Protein AF-A0A955NMY2-F1 (afdb_monomer_lite)

Radius of gyration: 25.87 Å; chains: 1; bounding box: 64×36×71 Å

Structure (mmCIF, N/CA/C/O backbone):
data_AF-A0A955NMY2-F1
#
_entry.id   AF-A0A955NMY2-F1
#
loop_
_atom_site.group_PDB
_atom_site.id
_atom_site.type_symbol
_atom_site.label_atom_id
_atom_site.label_alt_id
_atom_site.label_comp_id
_atom_site.label_asym_id
_atom_site.label_entity_id
_atom_site.label_seq_id
_atom_site.pdbx_PDB_ins_code
_atom_site.Cartn_x
_atom_site.Cartn_y
_atom_site.Cartn_z
_atom_site.occupancy
_atom_site.B_iso_or_equiv
_atom_site.auth_seq_id
_atom_site.auth_comp_id
_atom_site.auth_asym_id
_atom_site.auth_atom_id
_atom_site.pdbx_PDB_model_num
ATOM 1 N N . VAL A 1 1 ? -37.596 -14.007 32.518 1.00 59.62 1 VAL A N 1
ATOM 2 C CA . VAL A 1 1 ? -36.139 -13.908 32.238 1.00 59.62 1 VAL A CA 1
ATOM 3 C C . VAL A 1 1 ? -35.827 -13.807 30.734 1.00 59.62 1 VAL A C 1
ATOM 5 O O . VAL A 1 1 ? -34.919 -13.069 30.377 1.00 59.62 1 VAL A O 1
ATOM 8 N N . GLY A 1 2 ? -36.600 -14.441 29.835 1.00 75.06 2 GLY A N 1
ATOM 9 C CA . GLY A 1 2 ? -36.325 -14.426 28.382 1.00 75.06 2 GLY A CA 1
ATOM 10 C C . GLY A 1 2 ? -36.510 -13.089 27.639 1.00 75.06 2 GLY A C 1
ATOM 11 O O . GLY A 1 2 ? -35.753 -12.802 26.720 1.00 75.06 2 GLY A O 1
ATOM 12 N N . THR A 1 3 ? -37.454 -12.230 28.033 1.00 79.94 3 THR A N 1
ATOM 13 C CA . THR A 1 3 ? -37.730 -10.956 27.332 1.00 79.94 3 THR A CA 1
ATOM 14 C C . THR A 1 3 ? -36.653 -9.890 27.551 1.00 79.94 3 THR A C 1
ATOM 16 O O . THR A 1 3 ? -36.284 -9.186 26.612 1.00 79.94 3 THR A O 1
ATOM 19 N N . THR A 1 4 ? -36.105 -9.786 28.765 1.00 85.69 4 THR A N 1
ATOM 20 C CA . THR A 1 4 ? -35.010 -8.852 29.078 1.00 85.69 4 THR A CA 1
ATOM 21 C C . THR A 1 4 ? -33.702 -9.293 28.424 1.00 85.69 4 THR A C 1
ATOM 23 O O . THR A 1 4 ? -33.039 -8.482 27.782 1.00 85.69 4 THR A O 1
ATOM 26 N N . ALA A 1 5 ? -33.367 -10.585 28.509 1.00 83.56 5 ALA A N 1
ATOM 27 C CA . ALA A 1 5 ? -32.187 -11.142 27.847 1.00 83.56 5 ALA A CA 1
ATOM 28 C C . ALA A 1 5 ? -32.284 -11.031 26.312 1.00 83.56 5 ALA A C 1
ATOM 30 O O . ALA A 1 5 ? -31.327 -10.615 25.662 1.00 83.56 5 ALA A O 1
ATOM 31 N N . GLY A 1 6 ? -33.464 -11.306 25.739 1.00 87.94 6 GLY A N 1
ATOM 32 C CA . GLY A 1 6 ? -33.709 -11.182 24.301 1.00 87.94 6 GLY A CA 1
ATOM 33 C C . GLY A 1 6 ? -33.559 -9.750 23.780 1.00 87.94 6 GLY A C 1
ATOM 34 O O . GLY A 1 6 ? -32.960 -9.541 22.729 1.00 87.94 6 GLY A O 1
ATOM 35 N N . ARG A 1 7 ? -34.026 -8.743 24.534 1.00 89.38 7 ARG A N 1
ATOM 36 C CA . ARG A 1 7 ? -33.845 -7.326 24.170 1.00 89.38 7 ARG A CA 1
ATOM 37 C C . ARG A 1 7 ? -32.378 -6.897 24.168 1.00 89.38 7 ARG A C 1
ATOM 39 O O . ARG A 1 7 ? -31.963 -6.212 23.239 1.00 89.38 7 ARG A O 1
ATOM 46 N N . ILE A 1 8 ? -31.594 -7.310 25.166 1.00 92.31 8 ILE A N 1
ATOM 47 C CA . ILE A 1 8 ? -30.160 -6.979 25.234 1.00 92.31 8 ILE A CA 1
ATOM 48 C C . ILE A 1 8 ? -29.410 -7.612 24.052 1.00 92.31 8 ILE A C 1
ATOM 50 O O . ILE A 1 8 ? -28.602 -6.944 23.406 1.00 92.31 8 ILE A O 1
ATOM 54 N N . TYR A 1 9 ? -29.727 -8.865 23.710 1.00 91.44 9 TYR A N 1
ATOM 55 C CA . TYR A 1 9 ? -29.127 -9.541 22.558 1.00 91.44 9 TYR A CA 1
ATOM 56 C C . TYR A 1 9 ? -29.502 -8.875 21.226 1.00 91.44 9 TYR A C 1
ATOM 58 O O . TYR A 1 9 ? -28.634 -8.638 20.388 1.00 91.44 9 TYR A O 1
ATOM 66 N N . ALA A 1 10 ? -30.772 -8.499 21.051 1.00 93.94 10 ALA A N 1
ATOM 67 C CA . ALA A 1 10 ? -31.234 -7.809 19.848 1.00 93.94 10 ALA A CA 1
ATOM 68 C C . ALA A 1 10 ? -30.526 -6.458 19.639 1.00 93.94 10 ALA A C 1
ATOM 70 O O . ALA A 1 10 ? -30.142 -6.136 18.516 1.00 93.94 10 ALA A O 1
ATOM 71 N N . ILE A 1 11 ? -30.297 -5.695 20.716 1.00 95.75 11 ILE A N 1
ATOM 72 C CA . ILE A 1 11 ? -29.538 -4.435 20.663 1.00 95.75 11 ILE A CA 1
ATOM 73 C C . ILE A 1 11 ? -28.082 -4.694 20.254 1.00 95.75 11 ILE A C 1
ATOM 75 O O . ILE A 1 11 ? -27.546 -3.968 19.419 1.00 95.75 11 ILE A O 1
ATOM 79 N N . SER A 1 12 ? -27.449 -5.743 20.786 1.00 92.19 12 SER A N 1
ATOM 80 C CA . SER A 1 12 ? -26.073 -6.104 20.421 1.00 92.19 12 SER A CA 1
ATOM 81 C C . SER A 1 12 ? -25.951 -6.515 18.948 1.00 92.19 12 SER A C 1
ATOM 83 O O . SER A 1 12 ? -25.059 -6.031 18.248 1.00 92.19 12 SER A O 1
ATOM 85 N N . ALA A 1 13 ? -26.884 -7.332 18.451 1.00 95.25 13 ALA A N 1
ATOM 86 C CA . ALA A 1 13 ? -26.922 -7.743 17.049 1.00 95.25 13 ALA A CA 1
ATOM 87 C C . ALA A 1 13 ? -27.123 -6.540 16.113 1.00 95.25 13 ALA A C 1
ATOM 89 O O . ALA A 1 13 ? -26.382 -6.372 15.144 1.00 95.25 13 ALA A O 1
ATOM 90 N N . MET A 1 14 ? -28.072 -5.659 16.442 1.00 96.88 14 MET A N 1
ATOM 91 C CA . MET A 1 14 ? -28.315 -4.433 15.683 1.00 96.88 14 MET A CA 1
ATOM 92 C C . MET A 1 14 ? -27.081 -3.522 15.675 1.00 96.88 14 MET A C 1
ATOM 94 O O . MET A 1 14 ? -26.703 -3.013 14.622 1.00 96.88 14 MET A O 1
ATOM 98 N N . GLY A 1 15 ? -26.413 -3.370 16.821 1.00 94.69 15 GLY A N 1
ATOM 99 C CA . GLY A 1 15 ? -25.183 -2.591 16.941 1.00 94.69 15 GLY A CA 1
ATOM 100 C C . GLY A 1 15 ? -24.039 -3.135 16.083 1.00 94.69 15 GLY A C 1
ATOM 101 O O . GLY A 1 15 ? -23.347 -2.353 15.438 1.00 94.69 15 GLY A O 1
ATOM 102 N N . SER A 1 16 ? -23.863 -4.458 16.012 1.00 94.75 16 SER A N 1
ATOM 103 C CA . SER A 1 16 ? -22.834 -5.076 15.163 1.00 94.75 16 SER A CA 1
ATOM 104 C C . SER A 1 16 ? -23.108 -4.851 13.671 1.00 94.75 16 SER A C 1
ATOM 106 O O . SER A 1 16 ? -22.202 -4.455 12.937 1.00 94.75 16 SER A O 1
ATOM 108 N N . ILE A 1 17 ? -24.361 -5.008 13.233 1.00 96.62 17 ILE A N 1
ATOM 109 C CA . ILE A 1 17 ? -24.755 -4.767 11.837 1.00 96.62 17 ILE A CA 1
ATOM 110 C C . ILE A 1 17 ? -24.511 -3.302 11.463 1.00 96.62 17 ILE A C 1
ATOM 112 O O . ILE A 1 17 ? -23.799 -3.018 10.501 1.00 96.62 17 ILE A O 1
ATOM 116 N N . VAL A 1 18 ? -25.038 -2.363 12.251 1.00 96.94 18 VAL A N 1
ATOM 117 C CA . VAL A 1 18 ? -24.855 -0.926 11.995 1.00 96.94 18 VAL A CA 1
ATOM 118 C C . VAL A 1 18 ? -23.373 -0.551 12.044 1.00 96.94 18 VAL A C 1
ATOM 120 O O . VAL A 1 18 ? -22.902 0.177 11.174 1.00 96.94 18 VAL A O 1
ATOM 123 N N . GLY A 1 19 ? -22.621 -1.093 13.005 1.00 92.62 19 GLY A N 1
ATOM 124 C CA . GLY A 1 19 ? -21.185 -0.870 13.138 1.00 92.62 19 GLY A CA 1
ATOM 125 C C . GLY A 1 19 ? -20.415 -1.279 11.885 1.00 92.62 19 GLY A C 1
ATOM 126 O O . GLY A 1 19 ? -19.680 -0.462 11.340 1.00 92.62 19 GLY A O 1
ATOM 127 N N . THR A 1 20 ? -20.638 -2.495 11.376 1.00 94.25 20 THR A N 1
ATOM 128 C CA . THR A 1 20 ? -19.965 -2.972 10.153 1.00 94.25 20 THR A CA 1
ATOM 129 C C . THR A 1 20 ? -20.291 -2.116 8.929 1.00 94.25 20 THR A C 1
ATOM 131 O O . THR A 1 20 ? -19.379 -1.760 8.186 1.00 94.25 20 THR A O 1
ATOM 134 N N . LEU A 1 21 ? -21.550 -1.696 8.754 1.00 96.62 21 LEU A N 1
ATOM 135 C CA . LEU A 1 21 ? -21.947 -0.812 7.653 1.00 96.62 21 LEU A CA 1
ATOM 136 C C . LEU A 1 21 ? -21.275 0.562 7.749 1.00 96.62 21 LEU A C 1
ATOM 138 O O . LEU A 1 21 ? -20.725 1.051 6.763 1.00 96.62 21 LEU A O 1
ATOM 142 N N . VAL A 1 22 ? -21.269 1.171 8.937 1.00 94.50 22 VAL A N 1
ATOM 143 C CA . VAL A 1 22 ? -20.583 2.450 9.169 1.00 94.50 22 VAL A CA 1
ATOM 144 C C . VAL A 1 22 ? -19.082 2.306 8.914 1.00 94.50 22 VAL A C 1
ATOM 146 O O . VAL A 1 22 ? -18.483 3.176 8.280 1.00 94.50 22 VAL A O 1
ATOM 149 N N . THR A 1 23 ? -18.468 1.198 9.342 1.00 90.25 23 THR A N 1
ATOM 150 C CA . THR A 1 23 ? -17.054 0.924 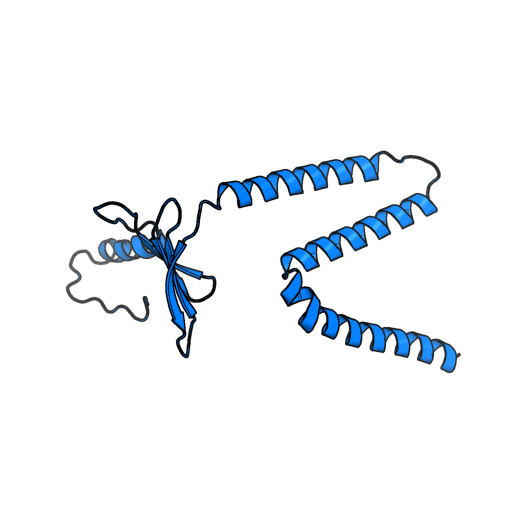9.070 1.00 90.25 23 THR A CA 1
ATOM 151 C C . THR A 1 23 ? -16.778 0.835 7.573 1.00 90.25 23 THR A C 1
ATOM 153 O O . THR A 1 23 ? -15.915 1.558 7.081 1.00 90.25 23 THR A O 1
ATOM 156 N N . SER A 1 24 ? -17.522 0.009 6.837 1.00 91.69 24 SER A N 1
ATOM 157 C CA . SER A 1 24 ? -17.267 -0.235 5.416 1.00 91.69 24 SER A CA 1
ATOM 158 C C . SER A 1 24 ? -17.548 0.974 4.525 1.00 91.69 24 SER A C 1
ATOM 160 O O . SER A 1 24 ? -16.758 1.252 3.628 1.00 91.69 24 SER A O 1
ATOM 162 N N . PHE A 1 25 ? -18.641 1.704 4.769 1.00 93.94 25 PHE A N 1
ATOM 163 C CA . PHE A 1 25 ? -19.080 2.780 3.873 1.00 93.94 25 PHE A CA 1
ATOM 164 C C . PHE A 1 25 ? -18.580 4.172 4.257 1.00 93.94 25 PHE A C 1
ATOM 166 O O . PHE A 1 25 ? -18.471 5.026 3.383 1.00 93.94 25 PHE A O 1
ATOM 173 N N . PHE A 1 26 ? -18.270 4.420 5.531 1.00 88.31 26 PHE A N 1
ATOM 174 C CA . PHE A 1 26 ? -17.857 5.749 5.993 1.00 88.31 26 PHE A CA 1
ATOM 175 C C . PHE A 1 26 ? -16.453 5.732 6.588 1.00 88.31 26 PHE A C 1
ATOM 177 O O . PHE A 1 26 ? -15.605 6.533 6.209 1.00 88.31 26 PHE A O 1
ATOM 184 N N . LEU A 1 27 ? -16.162 4.800 7.492 1.00 79.56 27 LEU A N 1
ATOM 185 C CA . LEU A 1 27 ? -14.906 4.829 8.238 1.00 79.56 27 LEU A CA 1
ATOM 186 C C . LEU A 1 27 ? -13.700 4.467 7.357 1.00 79.56 27 LEU A C 1
ATOM 188 O O . LEU A 1 27 ? -12.694 5.170 7.397 1.00 79.56 27 LEU A O 1
ATOM 192 N N . ILE A 1 28 ? -13.804 3.424 6.524 1.00 83.06 28 ILE A N 1
ATOM 193 C CA . ILE A 1 28 ? -12.719 3.024 5.612 1.00 83.06 28 ILE A CA 1
ATOM 194 C C . ILE A 1 28 ? -12.434 4.122 4.576 1.00 83.06 28 ILE A C 1
ATOM 196 O O . ILE A 1 28 ? -11.265 4.484 4.445 1.00 83.06 28 ILE A O 1
ATOM 200 N N . PRO A 1 29 ? -13.432 4.706 3.881 1.00 80.06 29 PRO A N 1
ATOM 201 C CA . PRO A 1 29 ? -13.150 5.747 2.894 1.00 80.06 29 PRO A CA 1
ATOM 202 C C . PRO A 1 29 ? -12.595 7.042 3.497 1.00 80.06 29 PRO A C 1
ATOM 204 O O . PRO A 1 29 ? -11.747 7.674 2.874 1.00 80.06 29 PRO A O 1
ATOM 207 N N . LEU A 1 30 ? -13.045 7.444 4.694 1.00 74.06 30 LEU A N 1
ATOM 208 C CA . LEU A 1 30 ? -12.605 8.705 5.301 1.00 74.06 30 LEU A CA 1
ATOM 209 C C . LEU A 1 30 ? -11.254 8.594 6.024 1.00 74.06 30 LEU A C 1
ATOM 211 O O . LEU A 1 30 ? -10.471 9.539 5.992 1.00 74.06 30 LEU A O 1
ATOM 215 N N . LEU A 1 31 ? -10.991 7.481 6.714 1.00 72.50 31 LEU A N 1
ATOM 216 C CA . LEU A 1 31 ? -9.844 7.343 7.627 1.00 72.50 31 LEU A CA 1
ATOM 217 C C . LEU A 1 31 ? -8.810 6.314 7.149 1.00 72.50 31 LEU A C 1
ATOM 219 O O . LEU A 1 31 ? -7.695 6.262 7.675 1.00 72.50 31 LEU A O 1
ATOM 223 N N . GLY A 1 32 ? -9.172 5.474 6.180 1.00 80.75 32 GLY A N 1
ATOM 224 C CA . GLY A 1 32 ? -8.392 4.307 5.794 1.00 80.75 32 GLY A CA 1
ATOM 225 C C . GLY A 1 32 ? -8.320 3.248 6.899 1.00 80.75 32 GLY A C 1
ATOM 226 O O . GLY A 1 32 ? -8.722 3.448 8.047 1.00 80.75 32 GLY A O 1
ATOM 227 N N . VAL A 1 33 ? -7.750 2.092 6.563 1.00 80.94 33 VAL A N 1
ATOM 228 C CA . VAL A 1 33 ? -7.589 0.976 7.514 1.00 80.94 33 VAL A CA 1
ATOM 229 C C . VAL A 1 33 ? -6.694 1.373 8.697 1.00 80.94 33 VAL A C 1
ATOM 231 O O . VAL A 1 33 ? -6.988 1.035 9.843 1.00 80.94 33 VAL A O 1
ATOM 234 N N . ALA A 1 34 ? -5.636 2.149 8.439 1.00 78.25 34 ALA A N 1
ATOM 235 C CA . ALA A 1 34 ? -4.721 2.623 9.475 1.00 78.25 34 ALA A CA 1
ATOM 236 C C . ALA A 1 34 ? -5.410 3.558 10.485 1.00 78.25 34 ALA A C 1
ATOM 238 O O . ALA A 1 34 ? -5.204 3.413 11.690 1.00 78.25 34 ALA A O 1
ATOM 239 N N . GLY A 1 35 ? -6.267 4.476 10.023 1.00 75.81 35 GLY A N 1
ATOM 240 C CA . GLY A 1 35 ? -7.004 5.374 10.912 1.00 75.81 35 GLY A CA 1
ATOM 241 C C . GLY A 1 35 ? -7.982 4.624 11.819 1.00 75.81 35 GLY A C 1
ATOM 242 O O . GLY A 1 35 ? -8.068 4.923 13.009 1.00 75.81 35 GLY A O 1
ATOM 243 N N . ILE A 1 36 ? -8.647 3.586 11.300 1.00 83.19 36 ILE A N 1
ATOM 244 C CA . ILE A 1 36 ? -9.531 2.720 12.098 1.00 83.19 36 ILE A CA 1
ATOM 245 C C . ILE A 1 36 ? -8.737 1.966 13.170 1.00 83.19 36 ILE A C 1
ATOM 247 O O . ILE A 1 36 ? -9.175 1.895 14.318 1.00 83.19 36 ILE A O 1
ATOM 251 N N . ALA A 1 37 ? -7.555 1.444 12.830 1.00 83.31 37 ALA A N 1
ATOM 252 C CA . ALA A 1 37 ? -6.690 0.764 13.794 1.00 83.31 37 ALA A CA 1
ATOM 253 C C . ALA A 1 37 ? -6.251 1.700 14.936 1.00 83.31 37 ALA A C 1
ATOM 255 O O . ALA A 1 37 ? -6.274 1.303 16.102 1.00 83.31 37 ALA A O 1
ATOM 256 N N . ILE A 1 38 ? -5.920 2.958 14.621 1.00 81.88 38 ILE A N 1
ATOM 257 C CA . ILE A 1 38 ? -5.573 3.979 15.621 1.00 81.88 38 ILE A CA 1
ATOM 258 C C . ILE A 1 38 ? -6.778 4.309 16.511 1.00 81.88 38 ILE A C 1
ATOM 260 O O . ILE A 1 38 ? -6.627 4.375 17.730 1.00 81.88 38 ILE A O 1
ATOM 264 N N . LEU A 1 39 ? -7.975 4.473 15.937 1.00 82.06 39 LEU A N 1
ATOM 265 C CA . LEU A 1 39 ? -9.202 4.707 16.708 1.00 82.06 39 LEU A CA 1
ATOM 266 C C . LEU A 1 39 ? -9.508 3.548 17.660 1.00 82.06 39 LEU A C 1
ATOM 268 O O . LEU A 1 39 ? -9.837 3.778 18.825 1.00 82.06 39 LEU A O 1
ATOM 272 N N . LEU A 1 40 ? -9.355 2.306 17.194 1.00 84.75 40 LEU A N 1
ATOM 273 C CA . LEU A 1 40 ? -9.540 1.126 18.030 1.00 84.75 40 LEU A CA 1
ATOM 274 C C . LEU A 1 40 ? -8.521 1.104 19.178 1.00 84.75 40 LEU A C 1
ATOM 276 O O . LEU A 1 40 ? -8.914 0.945 20.334 1.00 84.75 40 LEU A O 1
ATOM 280 N N . ALA A 1 41 ? -7.239 1.340 18.884 1.00 83.94 41 ALA A N 1
ATOM 281 C CA . ALA A 1 41 ? -6.185 1.421 19.895 1.00 83.94 41 ALA A CA 1
ATOM 282 C C . ALA A 1 41 ? -6.468 2.521 20.933 1.00 83.94 41 ALA A C 1
ATOM 284 O O . ALA A 1 41 ? -6.353 2.275 22.134 1.00 83.94 41 ALA A O 1
ATOM 285 N N . ALA A 1 42 ? -6.908 3.704 20.493 1.00 81.75 42 ALA A N 1
ATOM 286 C CA . ALA A 1 42 ? -7.291 4.801 21.377 1.00 81.75 42 ALA A CA 1
ATOM 287 C C . ALA A 1 42 ? -8.493 4.432 22.260 1.00 81.75 42 ALA A C 1
ATOM 289 O O . ALA A 1 42 ? -8.472 4.694 23.461 1.00 81.75 42 ALA A O 1
ATOM 290 N N . SER A 1 43 ? -9.517 3.780 21.699 1.00 81.12 43 SER A N 1
ATOM 291 C CA . SER A 1 43 ? -10.700 3.355 22.458 1.00 81.12 43 SER A CA 1
ATOM 292 C C . SER A 1 43 ? -10.352 2.341 23.557 1.00 81.12 43 SER A C 1
ATOM 294 O O . SER A 1 43 ? -10.736 2.530 24.712 1.00 81.12 43 SER A O 1
ATOM 296 N N . LEU A 1 44 ? -9.529 1.333 23.240 1.00 83.25 44 LEU A N 1
ATOM 297 C CA . LEU A 1 44 ? -9.010 0.368 24.212 1.00 83.25 44 LEU A CA 1
ATOM 298 C C . LEU A 1 44 ? -8.172 1.051 25.293 1.00 83.25 44 LEU A C 1
ATOM 300 O O . LEU A 1 44 ? -8.288 0.716 26.471 1.00 83.25 44 LEU A O 1
ATOM 304 N N . PHE A 1 45 ? -7.363 2.038 24.909 1.00 80.50 45 PHE A N 1
ATOM 305 C CA . PHE A 1 45 ? -6.550 2.801 25.846 1.00 80.50 45 PHE A CA 1
ATOM 306 C C . PHE A 1 45 ? -7.406 3.615 26.830 1.00 80.50 45 PHE A C 1
ATOM 308 O O . PHE A 1 45 ? -7.151 3.598 28.035 1.00 80.50 45 PHE A O 1
ATOM 315 N N . VAL A 1 46 ? -8.472 4.263 26.350 1.00 80.12 46 VAL A N 1
ATOM 316 C CA . VAL A 1 46 ? -9.440 4.974 27.203 1.00 80.12 46 VAL A CA 1
ATOM 317 C C . VAL A 1 46 ? -10.130 4.007 28.167 1.00 80.12 46 VAL A C 1
ATOM 319 O O . VAL A 1 46 ? -10.197 4.293 29.364 1.00 80.12 46 VAL A O 1
ATOM 322 N N . CYS A 1 47 ? -10.578 2.840 27.694 1.00 79.81 47 CYS A N 1
ATOM 323 C CA . CYS A 1 47 ? -11.165 1.810 28.556 1.00 79.81 47 CYS A CA 1
ATOM 324 C C . CYS A 1 47 ? -10.173 1.300 29.617 1.00 79.81 47 CYS A C 1
ATOM 326 O O . CYS A 1 47 ? -10.547 1.097 30.776 1.00 79.81 47 CYS A O 1
ATOM 328 N N . ALA A 1 48 ? -8.897 1.137 29.259 1.00 79.44 48 ALA A N 1
ATOM 329 C CA . ALA A 1 48 ? -7.849 0.736 30.194 1.00 79.44 48 ALA A CA 1
ATOM 330 C C . ALA A 1 48 ? -7.589 1.806 31.273 1.00 79.44 48 ALA A C 1
ATOM 332 O O . ALA A 1 48 ? -7.418 1.476 32.447 1.00 79.44 48 ALA A O 1
ATOM 333 N N . ILE A 1 49 ? -7.614 3.095 30.913 1.00 75.69 49 ILE A N 1
ATOM 334 C CA . ILE A 1 49 ? -7.508 4.188 31.890 1.00 75.69 49 ILE A CA 1
ATOM 335 C C . ILE A 1 49 ? -8.726 4.195 32.814 1.00 75.69 49 ILE A C 1
ATOM 337 O O . ILE A 1 49 ? -8.559 4.235 34.032 1.00 75.69 49 ILE A O 1
ATOM 341 N N . GLN A 1 50 ? -9.940 4.132 32.258 1.00 73.19 50 GLN A N 1
ATOM 342 C CA . GLN A 1 50 ? -11.177 4.183 33.039 1.00 73.19 50 GLN A CA 1
ATOM 343 C C . GLN A 1 50 ? -11.240 3.049 34.066 1.00 73.19 50 GLN A C 1
ATOM 345 O O . GLN A 1 50 ? -11.450 3.312 35.248 1.00 73.19 50 GLN A O 1
ATOM 350 N N . THR A 1 51 ? -10.979 1.806 33.651 1.00 73.62 51 THR A N 1
ATOM 351 C CA . THR A 1 51 ? -10.985 0.651 34.566 1.00 73.62 51 THR A CA 1
ATOM 352 C C . THR A 1 51 ? -9.956 0.800 35.685 1.00 73.62 51 THR A C 1
ATOM 354 O O . THR A 1 51 ? -10.259 0.508 36.841 1.00 73.62 51 THR A O 1
ATOM 357 N N . LYS A 1 52 ? -8.765 1.333 35.397 1.00 67.94 52 LYS A N 1
ATOM 358 C CA . LYS A 1 52 ? -7.739 1.547 36.423 1.00 67.94 52 LYS A CA 1
ATOM 359 C C . LYS A 1 52 ? -8.078 2.686 37.394 1.00 67.94 52 LYS A C 1
ATOM 361 O O . LYS A 1 52 ? -7.858 2.533 38.594 1.00 67.94 52 LYS A O 1
ATOM 366 N N . VAL A 1 53 ? -8.635 3.796 36.902 1.00 66.50 53 VAL A N 1
ATOM 367 C CA . VAL A 1 53 ? -9.065 4.945 37.725 1.00 66.50 53 VAL A CA 1
ATOM 368 C C . VAL A 1 53 ? -10.192 4.552 38.684 1.00 66.50 53 VAL A C 1
ATOM 370 O O . VAL A 1 53 ? -10.199 4.985 39.831 1.00 66.50 53 VAL A O 1
ATOM 373 N N . LEU A 1 54 ? -11.106 3.688 38.242 1.00 62.78 54 LEU A N 1
ATOM 374 C CA . LEU A 1 54 ? -12.225 3.201 39.053 1.00 62.78 54 LEU A CA 1
ATOM 375 C C . LEU A 1 54 ? -11.812 2.192 40.140 1.00 62.78 54 LEU A C 1
ATOM 377 O O . LEU A 1 54 ? -12.528 2.049 41.127 1.00 62.78 54 LEU A O 1
ATOM 381 N N . THR A 1 55 ? -10.674 1.503 39.985 1.00 66.94 55 THR A N 1
ATOM 382 C CA . THR A 1 55 ? -10.322 0.338 40.825 1.00 66.94 55 THR A CA 1
ATOM 383 C C . THR A 1 55 ? -9.160 0.593 41.796 1.00 66.94 55 THR A C 1
ATOM 385 O O . THR A 1 55 ? -8.904 -0.228 42.673 1.00 66.94 55 THR A O 1
ATOM 388 N N . SER A 1 56 ? -8.403 1.692 41.690 1.00 55.28 56 SER A N 1
ATOM 389 C CA . SER A 1 56 ? -7.220 1.893 42.548 1.00 55.28 56 SER A CA 1
ATOM 390 C C . SER A 1 56 ? -6.949 3.358 42.889 1.00 55.28 56 SER A C 1
ATOM 392 O O . SER A 1 56 ? -6.583 4.157 42.033 1.00 55.28 56 SER A O 1
ATOM 394 N N . GLY A 1 57 ? -7.048 3.683 44.182 1.00 59.44 57 GLY A N 1
ATOM 395 C CA . GLY A 1 57 ? -6.822 5.016 44.753 1.00 59.44 57 GLY A CA 1
ATOM 396 C C . GLY A 1 57 ? -5.378 5.536 44.771 1.00 59.44 57 GLY A C 1
ATOM 397 O O . GLY A 1 57 ? -5.159 6.608 45.317 1.00 59.44 57 GLY A O 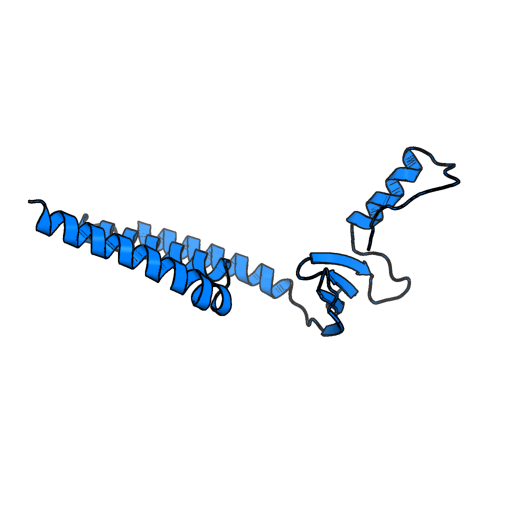1
ATOM 398 N N . ALA A 1 58 ? -4.383 4.853 44.197 1.00 55.97 58 ALA A N 1
ATOM 399 C CA . ALA A 1 58 ? -3.062 5.442 43.955 1.00 55.97 58 ALA A CA 1
ATOM 400 C C . ALA A 1 58 ? -2.231 4.593 42.987 1.00 55.97 58 ALA A C 1
ATOM 402 O O . ALA A 1 58 ? -1.897 3.450 43.279 1.00 55.97 58 ALA A O 1
ATOM 403 N N . GLN A 1 59 ? -1.884 5.186 41.842 1.00 53.19 59 GLN A N 1
ATOM 404 C CA . GLN A 1 59 ? -0.521 5.394 41.319 1.00 53.19 59 GLN A CA 1
ATOM 405 C C . GLN A 1 59 ? -0.638 5.688 39.814 1.00 53.19 59 GLN A C 1
ATOM 407 O O . GLN A 1 59 ? -0.547 4.818 38.945 1.00 53.19 59 GLN A O 1
ATOM 412 N N . ALA A 1 60 ? -0.871 6.970 39.525 1.00 54.88 60 ALA A N 1
ATOM 413 C CA . ALA A 1 60 ? -1.124 7.561 38.208 1.00 54.88 60 ALA A CA 1
ATOM 414 C C . ALA A 1 60 ? 0.089 7.560 37.249 1.00 54.88 60 ALA A C 1
ATOM 416 O O . ALA A 1 60 ? 0.044 8.173 36.187 1.00 54.88 60 ALA A O 1
ATOM 417 N N . VAL A 1 61 ? 1.177 6.867 37.593 1.00 55.38 61 VAL A N 1
ATOM 418 C CA . VAL A 1 61 ? 2.458 6.943 36.870 1.00 55.38 61 VAL A CA 1
ATOM 419 C C . VAL A 1 61 ? 2.503 6.014 35.651 1.00 55.38 61 VAL A C 1
ATOM 421 O O . VAL A 1 61 ? 3.087 6.338 34.624 1.00 55.38 61 VAL A O 1
ATOM 424 N N . THR A 1 62 ? 1.825 4.868 35.719 1.00 60.28 62 THR A N 1
ATOM 425 C CA . THR A 1 62 ? 1.810 3.859 34.646 1.00 60.28 62 THR A CA 1
ATOM 426 C C . THR A 1 62 ? 1.043 4.273 33.377 1.00 60.28 62 THR A C 1
ATOM 428 O O . THR A 1 62 ? 1.572 4.019 32.297 1.00 60.28 62 THR A O 1
ATOM 431 N N . PRO A 1 63 ? -0.145 4.923 33.431 1.00 61.69 63 PRO A N 1
ATOM 432 C CA . PRO A 1 63 ? -0.799 5.402 32.207 1.00 61.69 63 PRO A CA 1
ATOM 433 C C . PRO A 1 6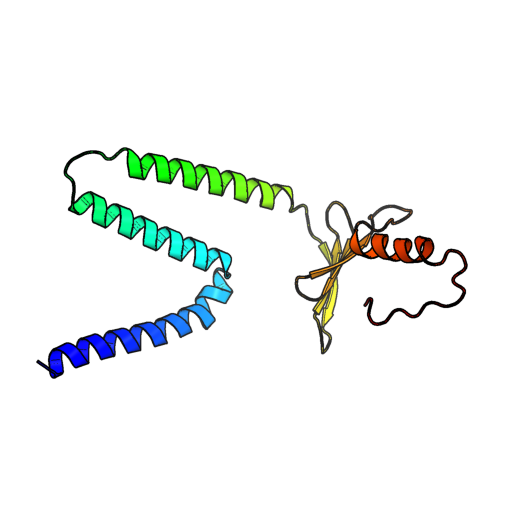3 ? -0.013 6.535 31.530 1.00 61.69 63 PRO A C 1
ATOM 435 O O . PRO A 1 63 ? -0.033 6.641 30.307 1.00 61.69 63 PRO A O 1
ATOM 438 N N . LEU A 1 64 ? 0.729 7.338 32.304 1.00 60.47 64 LEU A N 1
ATOM 439 C CA . LEU A 1 64 ? 1.542 8.437 31.786 1.00 60.47 64 LEU A CA 1
ATOM 440 C C . LEU A 1 64 ? 2.779 7.931 31.023 1.00 60.47 64 LEU A C 1
ATOM 442 O O . LEU A 1 64 ? 3.070 8.427 29.941 1.00 60.47 64 LEU A O 1
ATOM 446 N N . ILE A 1 65 ? 3.461 6.900 31.533 1.00 62.91 65 ILE A N 1
ATOM 447 C CA . ILE A 1 65 ? 4.605 6.269 30.846 1.00 62.91 65 ILE A CA 1
ATOM 448 C C . ILE A 1 65 ? 4.158 5.617 29.530 1.00 62.91 65 ILE A C 1
ATOM 450 O O . ILE A 1 65 ? 4.843 5.742 28.518 1.00 62.91 65 ILE A O 1
ATOM 454 N N . PHE A 1 66 ? 2.983 4.982 29.517 1.00 65.06 66 PHE A N 1
ATOM 455 C CA . PHE A 1 66 ? 2.409 4.410 28.297 1.00 65.06 66 PHE A CA 1
ATOM 456 C C . PHE A 1 66 ? 2.013 5.490 27.277 1.00 65.06 66 PHE A C 1
ATOM 458 O O . PHE A 1 66 ? 2.281 5.327 26.090 1.00 65.06 66 PHE A O 1
ATOM 465 N N . LEU A 1 67 ? 1.446 6.617 27.727 1.00 66.75 67 LEU A N 1
ATOM 466 C CA . LEU A 1 67 ? 1.153 7.778 26.876 1.00 66.75 67 LEU A CA 1
ATOM 467 C C . LEU A 1 67 ? 2.415 8.374 26.247 1.00 66.75 67 LEU A C 1
ATOM 469 O O . LEU A 1 67 ? 2.403 8.691 25.061 1.00 66.75 67 LEU A O 1
ATOM 473 N N . ILE A 1 68 ? 3.495 8.504 27.021 1.00 69.19 68 ILE A N 1
ATOM 474 C CA . ILE A 1 68 ? 4.784 9.028 26.543 1.00 69.19 68 ILE A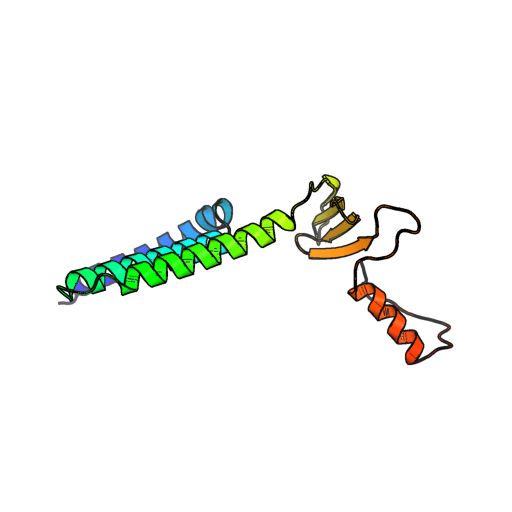 CA 1
ATOM 475 C C . ILE A 1 68 ? 5.446 8.042 25.568 1.00 69.19 68 ILE A C 1
ATOM 477 O O . ILE A 1 68 ? 5.997 8.453 24.550 1.00 69.19 68 ILE A O 1
ATOM 481 N N . ALA A 1 69 ? 5.357 6.736 25.830 1.00 67.25 69 ALA A N 1
ATOM 482 C CA . ALA A 1 69 ? 5.881 5.713 24.928 1.00 67.25 69 ALA A CA 1
ATOM 483 C C . ALA A 1 69 ? 5.108 5.664 23.597 1.00 67.25 69 ALA A C 1
ATOM 485 O O . ALA A 1 69 ? 5.716 5.576 22.531 1.00 67.25 69 ALA A O 1
ATOM 486 N N . ILE A 1 70 ? 3.776 5.779 23.644 1.00 70.25 70 ILE A N 1
ATOM 487 C CA . ILE A 1 70 ? 2.920 5.816 22.452 1.00 70.25 70 ILE A CA 1
ATOM 488 C C . ILE A 1 70 ? 3.131 7.117 21.671 1.00 70.25 70 ILE A C 1
ATOM 490 O O . ILE A 1 70 ? 3.265 7.070 20.451 1.00 70.25 70 ILE A O 1
ATOM 494 N N . SER A 1 71 ? 3.214 8.274 22.335 1.00 69.12 71 SER A N 1
ATOM 495 C CA . SER A 1 71 ? 3.459 9.550 21.650 1.00 69.12 71 SER A CA 1
ATOM 496 C C . SER A 1 71 ? 4.847 9.598 21.007 1.00 69.12 71 SER A C 1
ATOM 498 O O . SER A 1 71 ? 4.973 10.071 19.875 1.00 69.12 71 SER A O 1
ATOM 500 N N . GLY A 1 72 ? 5.866 9.030 21.662 1.00 67.75 72 GLY A N 1
ATOM 501 C CA . GLY A 1 72 ? 7.200 8.829 21.095 1.00 67.75 72 GLY A CA 1
ATOM 502 C C . GLY A 1 72 ? 7.186 7.912 19.868 1.00 67.75 72 GLY A C 1
ATOM 503 O O . GLY A 1 72 ? 7.746 8.257 18.831 1.00 67.75 72 GLY A O 1
ATOM 504 N N . ALA A 1 73 ? 6.484 6.778 19.935 1.00 64.69 73 ALA A N 1
ATOM 505 C CA . ALA A 1 73 ? 6.360 5.854 18.807 1.00 64.69 73 ALA A CA 1
ATOM 506 C C . ALA A 1 73 ? 5.591 6.463 17.617 1.00 64.69 73 ALA A C 1
ATOM 508 O O . ALA A 1 73 ? 5.991 6.283 16.468 1.00 64.69 73 ALA A O 1
ATOM 509 N N . ILE A 1 74 ? 4.522 7.224 17.880 1.00 65.50 74 ILE A N 1
ATOM 510 C CA . ILE A 1 74 ? 3.732 7.909 16.846 1.00 65.50 74 ILE A CA 1
ATOM 511 C C . ILE A 1 74 ? 4.553 9.016 16.175 1.00 65.50 74 ILE A C 1
ATOM 513 O O . ILE A 1 74 ? 4.548 9.118 14.951 1.00 65.50 74 ILE A O 1
ATOM 517 N N . THR A 1 75 ? 5.287 9.826 16.943 1.00 61.59 75 THR A N 1
ATOM 518 C CA . THR A 1 75 ? 6.128 10.904 16.387 1.00 61.59 75 THR A CA 1
ATOM 519 C C . THR A 1 75 ? 7.298 10.361 15.569 1.00 61.59 75 THR A C 1
ATOM 521 O O . THR A 1 75 ? 7.541 10.855 14.468 1.00 61.59 75 THR A O 1
ATOM 524 N N . LEU A 1 76 ? 7.966 9.301 16.035 1.00 59.75 76 LEU A N 1
ATOM 525 C CA . LEU A 1 76 ? 9.011 8.609 15.272 1.00 59.75 76 LEU A CA 1
ATOM 526 C C . LEU A 1 76 ? 8.457 7.968 13.989 1.00 59.75 76 LEU A C 1
ATOM 528 O O . LEU A 1 76 ? 9.069 8.098 12.930 1.00 59.75 76 LEU A O 1
ATOM 532 N N . GLY A 1 77 ? 7.284 7.333 14.062 1.00 58.88 77 GLY A N 1
ATOM 533 C CA . GLY A 1 77 ? 6.626 6.719 12.908 1.00 58.88 77 GLY A CA 1
ATOM 534 C C . GLY A 1 77 ? 6.190 7.740 11.854 1.00 58.88 77 GLY A C 1
ATOM 535 O O . GLY A 1 77 ? 6.478 7.559 10.674 1.00 58.88 77 GLY A O 1
ATOM 536 N N . LEU A 1 78 ? 5.563 8.846 12.272 1.00 55.31 78 LEU A N 1
ATOM 537 C CA . LEU A 1 78 ? 5.122 9.924 11.376 1.00 55.31 78 LEU A CA 1
ATOM 538 C C . LEU A 1 78 ? 6.296 10.662 10.717 1.00 55.31 78 LEU A C 1
ATOM 540 O O . LEU A 1 78 ? 6.207 11.047 9.550 1.00 55.31 78 LEU A O 1
ATOM 544 N N . HIS A 1 79 ? 7.413 10.842 11.429 1.00 49.16 79 HIS A N 1
ATOM 545 C CA . HIS A 1 79 ? 8.600 11.491 10.871 1.00 49.16 79 HIS A CA 1
ATOM 546 C C . HIS A 1 79 ? 9.239 10.651 9.749 1.00 49.16 79 HIS A C 1
ATOM 548 O O . HIS A 1 79 ? 9.753 11.214 8.779 1.00 49.16 79 HIS A O 1
ATOM 554 N N . GLN A 1 80 ? 9.180 9.318 9.832 1.00 48.41 80 GLN A N 1
ATOM 555 C CA . GLN A 1 80 ? 9.685 8.431 8.778 1.00 48.41 80 GLN A CA 1
ATOM 556 C C . GLN A 1 80 ? 8.811 8.467 7.515 1.00 48.41 80 GLN A C 1
ATOM 558 O O . GLN A 1 80 ? 9.343 8.475 6.405 1.00 48.41 80 GLN A O 1
ATOM 563 N N . THR A 1 81 ? 7.486 8.572 7.653 1.00 49.00 81 THR A N 1
ATOM 564 C CA . THR A 1 81 ? 6.570 8.731 6.510 1.00 49.00 81 THR A CA 1
ATOM 565 C C . THR A 1 81 ? 6.691 10.106 5.853 1.00 49.00 81 THR A C 1
ATOM 567 O O . THR A 1 81 ? 6.672 10.206 4.626 1.00 49.00 81 THR A O 1
ATOM 570 N N . MET A 1 82 ? 6.866 11.171 6.641 1.00 45.78 82 MET A N 1
ATOM 571 C CA . MET A 1 82 ? 7.044 12.534 6.120 1.00 45.78 82 MET A CA 1
ATOM 572 C C . MET A 1 82 ? 8.394 12.715 5.413 1.00 45.78 82 MET A C 1
ATOM 574 O O . MET A 1 82 ? 8.444 13.321 4.346 1.00 45.78 82 MET A O 1
ATOM 578 N N . ALA A 1 83 ? 9.473 12.119 5.934 1.00 46.81 83 ALA A N 1
ATOM 579 C CA . ALA A 1 83 ? 10.789 12.152 5.288 1.00 46.81 83 ALA A CA 1
ATOM 580 C C . ALA A 1 83 ? 10.836 11.377 3.953 1.00 46.81 83 ALA A C 1
ATOM 582 O O . ALA A 1 83 ? 11.677 11.663 3.104 1.00 46.81 83 ALA A O 1
ATOM 583 N N . ALA A 1 84 ? 9.923 10.423 3.742 1.00 48.97 84 ALA A N 1
ATOM 584 C CA . ALA A 1 84 ? 9.820 9.642 2.508 1.00 48.97 84 ALA A CA 1
ATOM 585 C C . ALA A 1 84 ? 8.917 10.283 1.433 1.00 48.97 84 ALA A C 1
ATOM 587 O O . ALA A 1 84 ? 8.833 9.772 0.314 1.00 48.97 84 ALA A O 1
ATOM 588 N N . THR A 1 85 ? 8.237 11.392 1.742 1.00 50.88 85 THR A N 1
ATOM 589 C CA . THR A 1 85 ? 7.228 11.994 0.859 1.00 50.88 85 THR A CA 1
ATOM 590 C C . THR A 1 85 ? 7.726 13.325 0.303 1.00 50.88 85 THR A C 1
ATOM 592 O O . THR A 1 85 ? 7.226 14.393 0.639 1.00 50.88 85 THR A O 1
ATOM 595 N N . GLY A 1 86 ? 8.735 13.268 -0.571 1.00 61.12 86 GLY A N 1
ATOM 596 C CA . GLY A 1 86 ? 9.014 14.394 -1.465 1.00 61.12 86 GLY A CA 1
ATOM 597 C C . GLY A 1 86 ? 7.839 14.643 -2.428 1.00 61.12 86 GLY A C 1
ATOM 598 O O . GLY A 1 86 ? 6.920 13.821 -2.500 1.00 61.12 86 GLY A O 1
ATOM 599 N N . PRO A 1 87 ? 7.842 15.762 -3.174 1.00 64.69 87 PRO A N 1
ATOM 600 C CA . PRO A 1 87 ? 6.770 16.082 -4.110 1.00 64.69 87 PRO A CA 1
ATOM 601 C C . PRO A 1 87 ? 6.579 14.928 -5.101 1.00 64.69 87 PRO A C 1
ATOM 603 O O . PRO A 1 87 ? 7.521 14.524 -5.782 1.00 64.69 87 PRO A O 1
ATOM 606 N N . LYS A 1 88 ? 5.359 14.387 -5.144 1.00 79.94 88 LYS A N 1
ATOM 607 C CA . LYS A 1 88 ? 4.949 13.356 -6.099 1.00 79.94 88 LYS A CA 1
ATOM 608 C C . LYS A 1 88 ? 4.162 14.023 -7.213 1.00 79.94 88 LYS A C 1
ATOM 610 O O . LYS A 1 88 ? 3.137 14.648 -6.949 1.00 79.94 88 LYS A O 1
ATOM 615 N N . ARG A 1 89 ? 4.626 13.892 -8.452 1.00 85.69 89 ARG A N 1
ATOM 616 C CA . ARG A 1 89 ? 3.914 14.377 -9.636 1.00 85.69 89 ARG A CA 1
ATOM 617 C C . ARG A 1 89 ? 3.451 13.187 -10.456 1.00 85.69 89 ARG A C 1
ATOM 619 O O . ARG A 1 89 ? 4.264 12.385 -10.896 1.00 85.69 89 ARG A O 1
ATOM 626 N N . VAL A 1 90 ? 2.150 13.097 -10.703 1.00 88.62 90 VAL A N 1
ATOM 627 C CA . VAL A 1 90 ? 1.614 12.121 -11.655 1.00 88.62 90 VAL A CA 1
ATOM 628 C C . VAL A 1 90 ? 1.939 12.624 -13.061 1.00 88.62 90 VAL A C 1
ATOM 630 O O . VAL A 1 90 ? 1.424 13.653 -13.494 1.00 88.62 90 VAL A O 1
ATOM 633 N N . ALA A 1 91 ? 2.865 11.948 -13.735 1.00 88.62 91 ALA A N 1
ATOM 634 C CA . ALA A 1 91 ? 3.271 12.257 -15.101 1.00 88.62 91 ALA A CA 1
ATOM 635 C C . ALA A 1 91 ? 2.278 11.684 -16.123 1.00 88.62 91 ALA A C 1
ATOM 637 O O . ALA A 1 91 ? 2.061 12.289 -17.170 1.00 88.62 91 ALA A O 1
ATOM 638 N N . TYR A 1 92 ? 1.672 10.537 -15.807 1.00 91.81 92 TYR A N 1
ATOM 639 C CA . TYR A 1 92 ? 0.680 9.872 -16.644 1.00 91.81 92 TYR A CA 1
ATOM 640 C C . TYR A 1 92 ? -0.281 9.036 -15.793 1.00 91.81 92 TYR A C 1
ATOM 642 O O . TYR A 1 92 ? 0.120 8.495 -14.760 1.00 91.81 92 TYR A O 1
ATOM 650 N N . PHE A 1 93 ? -1.531 8.922 -16.236 1.00 94.00 93 PHE A N 1
ATOM 651 C CA . PHE A 1 93 ? -2.558 8.093 -15.612 1.00 94.00 93 PHE A CA 1
ATOM 652 C C . PHE A 1 93 ? -3.481 7.513 -16.686 1.00 94.00 93 PHE A C 1
ATOM 654 O O . PHE A 1 93 ? -3.918 8.242 -17.577 1.00 94.00 93 PHE A O 1
ATOM 661 N N . ALA A 1 94 ? -3.775 6.220 -16.590 1.00 91.81 94 ALA A N 1
ATOM 662 C CA . ALA A 1 94 ? -4.737 5.527 -17.433 1.00 91.81 94 ALA A CA 1
ATOM 663 C C . ALA A 1 94 ? -5.432 4.409 -16.651 1.00 91.81 94 ALA A C 1
ATOM 665 O O . ALA A 1 94 ? -4.809 3.725 -15.843 1.00 91.81 94 ALA A O 1
ATOM 666 N N . GLU A 1 95 ? -6.709 4.189 -16.937 1.00 92.62 95 GLU A N 1
ATOM 667 C CA . GLU A 1 95 ? -7.481 3.085 -16.370 1.00 92.62 95 GLU A CA 1
ATOM 668 C C . GLU A 1 95 ? -7.561 1.950 -17.390 1.00 92.62 95 GLU A C 1
ATOM 670 O O . GLU A 1 95 ? -7.824 2.173 -18.575 1.00 92.62 95 GLU A O 1
ATOM 675 N N . THR A 1 96 ? -7.322 0.723 -16.936 1.00 90.62 96 THR A N 1
ATOM 676 C CA . THR A 1 96 ? -7.488 -0.487 -17.747 1.00 90.62 96 THR A CA 1
ATOM 677 C C . THR A 1 96 ? -8.519 -1.404 -17.085 1.00 90.62 96 THR A C 1
ATOM 679 O O . THR A 1 96 ? -8.797 -1.248 -15.897 1.00 90.62 96 THR A O 1
ATOM 682 N N . PRO A 1 97 ? -9.073 -2.403 -17.800 1.00 92.88 97 PRO A N 1
ATOM 683 C CA . PRO A 1 97 ? -9.991 -3.374 -17.198 1.00 92.88 97 PRO A CA 1
ATOM 684 C C . PRO A 1 97 ? -9.389 -4.199 -16.051 1.00 92.88 97 PRO A C 1
ATOM 686 O O . PRO A 1 97 ? -10.134 -4.841 -15.315 1.00 92.88 97 PRO A O 1
ATOM 689 N N . TYR A 1 98 ? -8.058 -4.218 -15.930 1.00 87.62 98 TYR A N 1
ATOM 690 C CA . TYR A 1 98 ? -7.335 -5.001 -14.930 1.00 87.62 98 TYR A CA 1
ATOM 691 C C . TYR A 1 98 ? -6.817 -4.126 -13.787 1.00 87.62 98 TYR A C 1
ATOM 693 O O . TYR A 1 98 ? -7.042 -4.453 -12.626 1.00 87.62 98 TYR A O 1
ATOM 701 N N . HIS A 1 99 ? -6.158 -3.013 -14.122 1.00 88.44 99 HIS A N 1
ATOM 702 C CA . HIS A 1 99 ? -5.456 -2.147 -13.173 1.00 88.44 99 HIS A CA 1
ATOM 703 C C . HIS A 1 99 ? -5.532 -0.670 -13.552 1.00 88.44 99 HIS A C 1
ATOM 705 O O . HIS A 1 99 ? -5.604 -0.311 -14.733 1.00 88.44 99 HIS A O 1
ATOM 711 N N . ASN A 1 100 ? -5.393 0.198 -12.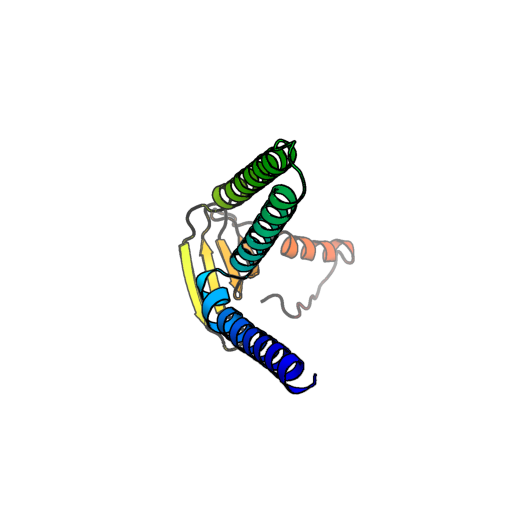552 1.00 92.38 100 ASN A N 1
ATOM 712 C CA . ASN A 1 100 ? -5.083 1.602 -12.784 1.00 92.38 100 ASN A CA 1
ATOM 713 C C . ASN A 1 100 ? -3.579 1.769 -12.983 1.00 92.38 100 ASN A C 1
ATOM 715 O O . ASN A 1 100 ? -2.789 1.514 -12.075 1.00 92.38 100 ASN A O 1
ATOM 719 N N . VAL A 1 101 ? -3.176 2.224 -14.164 1.00 94.00 101 VAL A N 1
ATOM 720 C CA . VAL A 1 101 ? -1.776 2.427 -14.529 1.00 94.00 101 VAL A CA 1
ATOM 721 C C . VAL A 1 101 ? -1.406 3.886 -14.307 1.00 94.00 101 VAL A C 1
ATOM 723 O O . VAL A 1 101 ? -1.993 4.791 -14.899 1.00 94.00 101 VAL A O 1
ATOM 726 N N . SER A 1 102 ? -0.397 4.135 -13.475 1.00 93.94 102 SER A N 1
ATOM 727 C CA . SER A 1 102 ? 0.100 5.485 -13.214 1.00 93.94 102 SER A CA 1
ATOM 728 C C . SER A 1 102 ? 1.620 5.567 -13.288 1.00 93.94 102 SER A C 1
ATOM 730 O O . SER A 1 102 ? 2.334 4.653 -12.883 1.00 93.94 102 SER A O 1
ATOM 732 N N . VAL A 1 103 ? 2.119 6.687 -13.808 1.00 93.62 103 VAL A N 1
ATOM 733 C CA . VAL A 1 103 ? 3.542 7.035 -13.787 1.00 93.62 103 VAL A CA 1
ATOM 734 C C . VAL A 1 103 ? 3.716 8.194 -12.822 1.00 93.62 103 VAL A C 1
ATOM 736 O O . VAL A 1 103 ? 3.158 9.272 -13.038 1.00 93.62 103 VAL A O 1
ATOM 739 N N . VAL A 1 104 ? 4.467 7.971 -11.748 1.00 93.00 104 VAL A N 1
ATOM 740 C CA . VAL A 1 104 ? 4.654 8.938 -10.664 1.00 93.00 104 VAL A CA 1
ATOM 741 C C . VAL A 1 104 ? 6.125 9.317 -10.561 1.00 93.00 104 VAL A C 1
ATOM 743 O O . VAL A 1 104 ? 6.971 8.483 -10.246 1.00 93.00 104 VAL A O 1
ATOM 746 N N . ASP A 1 105 ? 6.413 10.595 -10.776 1.00 92.25 105 ASP A N 1
ATOM 747 C CA . ASP A 1 105 ? 7.718 11.188 -10.512 1.00 92.25 105 ASP A CA 1
ATOM 748 C C . ASP A 1 105 ? 7.814 11.519 -9.025 1.00 92.25 105 ASP A C 1
ATOM 750 O O . ASP A 1 105 ? 7.041 12.325 -8.501 1.00 92.25 105 ASP A O 1
ATOM 754 N N . THR A 1 106 ? 8.761 10.883 -8.346 1.00 87.31 106 THR A N 1
ATOM 755 C CA . THR A 1 106 ? 9.160 11.196 -6.973 1.00 87.31 106 THR A CA 1
ATOM 756 C C . THR A 1 106 ? 10.426 12.061 -7.010 1.00 87.31 106 THR A C 1
ATOM 758 O O . THR A 1 106 ? 11.037 12.258 -8.055 1.00 87.31 106 THR A O 1
ATOM 761 N N . PHE A 1 107 ? 10.876 12.580 -5.867 1.00 83.25 107 PHE A N 1
ATOM 762 C CA . PHE A 1 107 ? 12.140 13.326 -5.771 1.00 83.25 107 PHE A CA 1
ATOM 763 C C . PHE A 1 107 ? 13.387 12.521 -6.190 1.00 83.25 107 PHE A C 1
ATOM 765 O O . PHE A 1 107 ? 14.442 13.109 -6.424 1.00 83.25 107 PHE A O 1
ATOM 772 N N . ARG A 1 108 ? 13.286 11.187 -6.231 1.00 83.88 108 ARG A N 1
ATOM 773 C CA . ARG A 1 108 ? 14.399 10.269 -6.487 1.00 83.88 108 ARG A CA 1
ATOM 774 C C . ARG A 1 108 ? 14.300 9.603 -7.855 1.00 83.88 108 ARG A C 1
ATOM 776 O O . ARG A 1 108 ? 15.282 9.578 -8.586 1.00 83.88 108 ARG A O 1
ATOM 783 N N . ASP A 1 109 ? 13.127 9.077 -8.180 1.00 92.06 109 ASP A N 1
ATOM 784 C CA . ASP A 1 109 ? 12.915 8.189 -9.313 1.00 92.06 109 ASP A CA 1
ATOM 785 C C . ASP A 1 109 ? 11.530 8.381 -9.950 1.00 92.06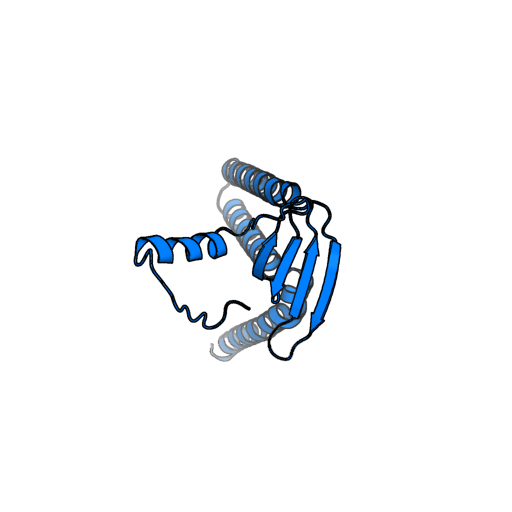 109 ASP A C 1
ATOM 787 O O . ASP A 1 109 ? 10.628 8.999 -9.375 1.00 92.06 109 ASP A O 1
ATOM 791 N N . ARG A 1 110 ? 11.379 7.863 -11.169 1.00 93.69 110 ARG A N 1
ATOM 792 C CA . ARG A 1 110 ? 10.109 7.747 -11.885 1.00 93.69 110 ARG A CA 1
ATOM 793 C C . ARG A 1 110 ? 9.601 6.324 -11.746 1.00 93.69 110 ARG A C 1
ATOM 795 O O . ARG A 1 110 ? 10.226 5.397 -12.252 1.00 93.69 110 ARG A O 1
ATOM 802 N N . GLN A 1 111 ? 8.442 6.179 -11.120 1.00 93.38 111 GLN A N 1
ATOM 803 C CA . GLN A 1 111 ? 7.830 4.893 -10.807 1.00 93.38 111 GLN A CA 1
ATOM 804 C C . GLN A 1 111 ? 6.669 4.602 -11.756 1.00 93.38 111 GLN A C 1
ATOM 806 O O . GLN A 1 111 ? 5.771 5.431 -11.904 1.00 93.38 111 GLN A O 1
ATOM 811 N N . LEU A 1 112 ? 6.661 3.410 -12.347 1.00 93.12 112 LEU A N 1
ATOM 812 C CA . LEU A 1 112 ? 5.481 2.802 -12.951 1.00 93.12 112 LEU A CA 1
ATOM 813 C C . LEU A 1 112 ? 4.721 2.045 -11.863 1.00 93.12 112 LEU A C 1
ATOM 815 O O . LEU A 1 112 ? 5.299 1.225 -11.146 1.00 93.12 112 LEU A O 1
ATOM 819 N N . ARG A 1 113 ? 3.430 2.333 -11.730 1.00 91.38 113 ARG A N 1
ATOM 820 C CA . ARG A 1 113 ? 2.592 1.804 -10.660 1.00 91.38 113 ARG A CA 1
ATOM 821 C C . ARG A 1 113 ? 1.297 1.241 -11.205 1.00 91.38 113 ARG A C 1
ATOM 823 O O . ARG A 1 113 ? 0.626 1.920 -11.985 1.00 91.38 113 ARG A O 1
ATOM 830 N N . PHE A 1 114 ? 0.938 0.056 -10.727 1.00 92.44 114 PHE A N 1
ATOM 831 C CA . PHE A 1 114 ? -0.385 -0.528 -10.898 1.00 92.44 114 PHE A CA 1
ATOM 832 C C . PHE A 1 114 ? -1.126 -0.441 -9.571 1.00 92.44 114 PHE A C 1
ATOM 834 O O . PHE A 1 114 ? -0.672 -0.947 -8.542 1.00 92.44 114 PHE A O 1
ATOM 841 N N . ASP A 1 115 ? -2.243 0.276 -9.580 1.00 88.94 115 ASP A N 1
ATOM 842 C CA . ASP A 1 115 ? -3.014 0.618 -8.393 1.00 88.94 115 ASP A CA 1
ATOM 843 C C . ASP A 1 115 ? -2.125 1.255 -7.304 1.00 88.94 115 ASP A C 1
ATOM 845 O O . ASP A 1 115 ? -1.665 2.394 -7.435 1.00 88.94 115 ASP A O 1
ATOM 849 N N . ASN A 1 116 ? -1.852 0.518 -6.225 1.00 83.94 116 ASN A N 1
ATOM 850 C CA . ASN A 1 116 ? -1.015 0.972 -5.116 1.00 83.94 116 ASN A CA 1
ATOM 851 C C . ASN A 1 116 ? 0.417 0.416 -5.145 1.00 83.94 116 ASN A C 1
ATOM 853 O O . ASN A 1 116 ? 1.248 0.874 -4.352 1.00 83.94 116 ASN A O 1
ATOM 857 N N . PHE A 1 117 ? 0.733 -0.509 -6.050 1.00 86.62 117 PHE A N 1
ATOM 858 C CA . PHE A 1 117 ? 2.027 -1.186 -6.120 1.00 86.62 117 PHE A CA 1
ATOM 859 C C . PHE A 1 117 ? 2.980 -0.498 -7.099 1.00 86.62 117 PHE A C 1
ATOM 861 O O . PHE A 1 117 ? 2.557 0.198 -8.017 1.00 86.62 117 PHE A O 1
ATOM 868 N N . VAL A 1 118 ? 4.284 -0.615 -6.839 1.00 89.31 118 VAL A N 1
ATOM 869 C CA . VAL A 1 118 ? 5.344 -0.128 -7.732 1.00 89.31 118 VAL A CA 1
ATOM 870 C C . VAL A 1 118 ? 5.858 -1.329 -8.509 1.00 89.31 118 VAL A C 1
ATOM 872 O O . VAL A 1 118 ? 6.428 -2.234 -7.906 1.00 89.31 118 VAL A O 1
ATOM 875 N N . GLU A 1 119 ? 5.670 -1.317 -9.824 1.00 89.62 119 GLU A N 1
ATOM 876 C CA . GLU A 1 119 ? 6.055 -2.424 -10.708 1.00 89.62 119 GLU A CA 1
ATOM 877 C C . GLU A 1 119 ? 7.479 -2.251 -11.233 1.00 89.62 119 GLU A C 1
ATOM 879 O O . GLU A 1 119 ? 8.276 -3.186 -11.289 1.00 89.62 119 GLU A O 1
ATOM 884 N N . SER A 1 120 ? 7.829 -1.017 -11.586 1.00 90.94 120 SER A N 1
ATOM 885 C CA . SER A 1 120 ? 9.167 -0.665 -12.042 1.00 90.94 120 SER A CA 1
ATOM 886 C C . SER A 1 120 ? 9.486 0.771 -11.669 1.00 90.94 120 SER A C 1
ATOM 888 O O . SER A 1 120 ? 8.594 1.591 -11.447 1.00 90.94 120 SER A O 1
ATOM 890 N N . SER A 1 121 ? 10.773 1.078 -11.579 1.00 92.38 121 SER A N 1
ATOM 891 C CA . SER A 1 121 ? 11.234 2.426 -11.297 1.00 92.38 121 SER A CA 1
ATOM 892 C C . SER A 1 121 ? 12.589 2.686 -11.937 1.00 92.38 121 SER A C 1
ATOM 894 O O . SER A 1 121 ? 13.414 1.771 -12.026 1.00 92.38 121 SER A O 1
ATOM 896 N N . ILE A 1 122 ? 12.797 3.919 -12.394 1.00 93.56 122 ILE A N 1
ATOM 897 C CA . ILE A 1 122 ? 14.028 4.379 -13.044 1.00 93.56 122 ILE A CA 1
ATOM 898 C C . ILE A 1 122 ? 14.511 5.697 -12.440 1.00 93.56 122 ILE A C 1
ATOM 900 O O . ILE A 1 122 ? 13.706 6.542 -12.045 1.00 93.56 122 ILE A O 1
ATOM 904 N N . ASP A 1 123 ? 15.824 5.915 -12.426 1.00 93.75 123 ASP A N 1
ATOM 905 C CA . ASP A 1 123 ? 16.396 7.224 -12.106 1.00 93.75 123 ASP A CA 1
ATOM 906 C C . ASP A 1 123 ? 15.849 8.309 -13.044 1.00 93.75 123 ASP A C 1
ATOM 908 O O . ASP A 1 123 ? 15.532 8.053 -14.199 1.00 93.75 123 ASP A O 1
ATOM 912 N N . LEU A 1 124 ? 15.765 9.557 -12.577 1.00 90.12 124 LEU A N 1
ATOM 913 C CA . LEU A 1 124 ? 15.294 10.682 -13.404 1.00 90.12 124 LEU A CA 1
ATOM 914 C C . LEU A 1 124 ? 16.365 11.237 -14.354 1.00 90.12 124 LEU A C 1
ATOM 916 O O . LEU A 1 124 ? 16.058 12.039 -15.240 1.00 90.12 124 LEU A O 1
ATOM 920 N N . LYS A 1 125 ? 17.629 10.855 -14.151 1.00 90.56 125 LYS A N 1
ATOM 921 C CA . LYS A 1 125 ? 18.775 11.340 -14.923 1.00 90.56 125 LYS A CA 1
ATOM 922 C C . LYS A 1 125 ? 19.351 10.213 -15.783 1.00 90.56 125 LYS A C 1
ATOM 924 O O . LYS A 1 125 ? 19.386 9.070 -15.325 1.00 90.56 125 LYS A O 1
ATOM 929 N N . PRO A 1 126 ? 19.859 10.527 -16.989 1.00 90.06 126 PRO A N 1
ATOM 930 C CA . PRO A 1 126 ? 20.610 9.565 -17.782 1.00 90.06 126 PRO A CA 1
ATOM 931 C C . PRO A 1 126 ? 21.755 8.960 -16.957 1.00 90.06 126 PRO A C 1
ATOM 933 O O . PRO A 1 126 ? 22.410 9.702 -16.216 1.00 90.06 126 PRO A O 1
ATOM 936 N N . PRO A 1 127 ? 22.014 7.648 -17.070 1.00 90.06 127 PRO A N 1
ATOM 937 C CA . PRO A 1 127 ? 21.499 6.696 -18.058 1.00 90.06 127 PRO A CA 1
ATOM 938 C C . PRO A 1 127 ? 20.195 5.965 -17.671 1.00 90.06 127 PRO A C 1
ATOM 940 O O . PRO A 1 127 ? 19.874 4.971 -18.313 1.00 90.06 127 PRO A O 1
ATOM 943 N N . TYR A 1 128 ? 19.425 6.454 -16.688 1.00 90.31 128 TYR A N 1
ATOM 944 C CA . TYR A 1 128 ? 18.126 5.888 -16.279 1.00 90.31 128 TYR A CA 1
ATOM 945 C C . TYR A 1 128 ? 18.215 4.455 -15.726 1.00 90.31 128 TYR A C 1
ATOM 947 O O . TYR A 1 128 ? 17.465 3.571 -16.140 1.00 90.31 128 TYR A O 1
ATOM 955 N N . TRP A 1 129 ? 19.137 4.207 -14.789 1.00 90.12 129 TRP A N 1
ATOM 956 C CA . TRP A 1 129 ? 19.216 2.903 -14.122 1.00 90.12 129 TRP A CA 1
ATOM 957 C C . TRP A 1 129 ? 17.910 2.554 -13.416 1.00 90.12 129 TRP A C 1
ATOM 959 O O . TRP A 1 129 ? 17.215 3.437 -12.907 1.00 90.12 129 TRP A O 1
ATOM 969 N N . SER A 1 130 ? 17.596 1.258 -13.360 1.00 89.69 130 SER A N 1
ATOM 970 C CA . SER A 1 130 ? 16.476 0.809 -12.547 1.00 89.69 130 SER A CA 1
ATOM 971 C C . SER A 1 130 ? 16.790 1.021 -11.070 1.00 89.69 130 SER A C 1
ATOM 973 O O . SER A 1 130 ? 17.871 0.678 -10.596 1.00 89.69 130 SER A O 1
ATOM 975 N N . THR A 1 131 ? 15.839 1.581 -10.329 1.00 89.94 131 THR A N 1
ATOM 976 C CA . THR A 1 131 ? 15.907 1.663 -8.863 1.00 89.94 131 THR A CA 1
ATOM 977 C C . THR A 1 131 ? 15.125 0.527 -8.194 1.00 89.94 131 THR A C 1
ATOM 979 O O . THR A 1 131 ? 15.122 0.409 -6.964 1.00 89.94 131 THR A O 1
ATOM 982 N N . CYS A 1 132 ? 14.477 -0.337 -8.986 1.00 87.31 132 CYS A N 1
ATOM 983 C CA . CYS A 1 132 ? 13.717 -1.484 -8.510 1.00 87.31 132 CYS A CA 1
ATOM 984 C C . CYS A 1 132 ? 14.616 -2.727 -8.406 1.00 87.31 132 CYS A C 1
ATOM 986 O O . CYS A 1 132 ? 14.974 -3.353 -9.398 1.00 87.31 132 CYS A O 1
ATOM 988 N N . ARG A 1 133 ? 14.935 -3.150 -7.177 1.00 85.12 133 ARG A N 1
ATOM 989 C CA . ARG A 1 133 ? 15.799 -4.328 -6.932 1.00 85.12 133 ARG A CA 1
ATOM 990 C C . ARG A 1 133 ? 15.240 -5.634 -7.501 1.00 85.12 133 ARG A C 1
ATOM 992 O O . ARG A 1 133 ? 15.990 -6.572 -7.764 1.00 85.12 133 ARG A O 1
ATOM 999 N N . TYR A 1 134 ? 13.920 -5.721 -7.646 1.00 84.75 134 TYR A N 1
ATOM 1000 C CA . TYR A 1 134 ? 13.275 -6.900 -8.210 1.00 84.75 134 TYR A CA 1
ATOM 1001 C C . TYR A 1 134 ? 13.735 -7.141 -9.653 1.00 84.75 134 TYR A C 1
ATOM 1003 O O . TYR A 1 134 ? 14.162 -8.248 -9.972 1.00 84.75 134 TYR A O 1
ATOM 1011 N N . THR A 1 135 ? 13.757 -6.102 -10.493 1.00 85.94 135 THR A N 1
ATOM 1012 C CA . THR A 1 135 ? 14.201 -6.226 -11.889 1.00 85.94 135 THR A CA 1
ATOM 1013 C C . THR A 1 135 ? 15.692 -6.528 -12.001 1.00 85.94 135 THR A C 1
ATOM 1015 O O . THR A 1 135 ? 16.084 -7.288 -12.884 1.00 85.94 135 THR A O 1
ATOM 1018 N N . ASP A 1 136 ? 16.515 -6.055 -11.057 1.00 85.25 136 ASP A N 1
ATOM 1019 C CA . ASP A 1 136 ? 17.944 -6.407 -11.008 1.00 85.25 136 ASP A CA 1
ATOM 1020 C C . ASP A 1 136 ? 18.157 -7.917 -10.816 1.00 85.25 136 ASP A C 1
ATOM 1022 O O . ASP A 1 136 ? 19.135 -8.496 -11.293 1.00 85.25 136 ASP A O 1
ATOM 1026 N N . THR A 1 137 ? 17.215 -8.584 -10.145 1.00 87.31 137 THR A N 1
ATOM 1027 C CA . THR A 1 137 ? 17.286 -10.023 -9.862 1.00 87.31 137 THR A CA 1
ATOM 1028 C C . THR A 1 137 ? 17.152 -10.859 -11.139 1.00 87.31 137 THR A C 1
ATOM 1030 O O . THR A 1 137 ? 17.659 -11.979 -11.189 1.00 87.31 137 THR A O 1
ATOM 1033 N N . PHE A 1 138 ? 16.563 -10.323 -12.216 1.00 88.25 138 PHE A N 1
ATOM 1034 C CA . PHE A 1 138 ? 16.492 -11.022 -13.505 1.00 88.25 138 PHE A CA 1
ATOM 1035 C C . PHE A 1 138 ? 17.875 -11.316 -14.092 1.00 88.25 138 PHE A C 1
ATOM 1037 O O . PHE A 1 138 ? 18.050 -12.324 -14.777 1.00 88.25 138 PHE A O 1
ATOM 1044 N N . HIS A 1 139 ? 18.883 -10.505 -13.761 1.00 87.81 139 HIS A N 1
ATOM 1045 C CA . HIS A 1 139 ? 20.259 -10.760 -14.175 1.00 87.81 139 HIS A CA 1
ATOM 1046 C C . HIS A 1 139 ? 20.849 -12.021 -13.536 1.00 87.81 139 HIS A C 1
ATOM 1048 O O . HIS A 1 139 ? 21.757 -12.611 -14.108 1.00 87.81 139 HIS A O 1
ATOM 1054 N N . LEU A 1 140 ? 20.314 -12.514 -12.411 1.00 90.56 140 LEU A N 1
ATOM 1055 C CA . LEU A 1 140 ? 20.802 -13.758 -11.806 1.00 90.56 140 LEU A CA 1
ATOM 1056 C C . LEU A 1 140 ? 20.609 -14.976 -12.716 1.00 90.56 140 LEU A C 1
ATOM 1058 O O . LEU A 1 140 ? 21.352 -15.948 -12.588 1.00 90.56 140 LEU A O 1
ATOM 1062 N N . ALA A 1 141 ? 19.670 -14.930 -13.666 1.00 89.06 141 ALA A N 1
ATOM 1063 C CA . ALA A 1 141 ? 19.494 -16.007 -14.634 1.00 89.06 141 ALA A CA 1
ATOM 1064 C C . ALA A 1 141 ? 20.774 -16.266 -15.456 1.00 89.06 141 ALA A C 1
ATOM 1066 O O . ALA A 1 141 ? 21.052 -17.414 -15.802 1.00 89.06 141 ALA A O 1
ATOM 1067 N N . SER A 1 142 ? 21.606 -15.242 -15.700 1.00 88.94 142 SER A N 1
ATOM 1068 C CA . SER A 1 142 ? 22.875 -15.408 -16.422 1.00 88.94 142 SER A CA 1
ATOM 1069 C C . SER A 1 142 ? 23.934 -16.168 -15.622 1.00 88.94 142 SER A C 1
ATOM 1071 O O . SER A 1 142 ? 24.884 -16.673 -16.209 1.00 88.94 142 SER A O 1
ATOM 1073 N N . LEU A 1 143 ? 23.790 -16.276 -14.296 1.00 93.00 143 LEU A N 1
ATOM 1074 C CA . LEU A 1 143 ? 24.666 -17.122 -13.478 1.00 93.00 143 LEU A CA 1
ATOM 1075 C C . LEU A 1 143 ? 24.349 -18.609 -13.665 1.00 93.00 143 LEU A C 1
ATOM 1077 O O . LEU A 1 143 ? 25.248 -19.440 -13.584 1.00 93.00 143 LEU A O 1
ATOM 1081 N N . LEU A 1 144 ? 23.079 -18.944 -13.908 1.00 91.94 144 LEU A N 1
ATOM 1082 C CA . LEU A 1 144 ? 22.644 -20.321 -14.148 1.00 91.94 144 LEU A CA 1
ATOM 1083 C C . LEU A 1 144 ? 22.979 -20.776 -15.570 1.00 91.94 144 LEU A C 1
ATOM 1085 O O . LEU A 1 144 ? 23.364 -21.924 -15.774 1.00 91.94 144 LEU A O 1
ATOM 1089 N N . ASN A 1 145 ? 22.835 -19.882 -16.549 1.00 92.94 145 ASN A N 1
ATOM 1090 C CA . ASN A 1 145 ? 23.199 -20.148 -17.935 1.00 92.94 145 ASN A CA 1
ATOM 1091 C C . ASN A 1 145 ? 23.781 -18.881 -18.596 1.00 92.94 145 ASN A C 1
ATOM 1093 O O . ASN A 1 145 ? 23.018 -18.035 -19.071 1.00 92.94 145 ASN A O 1
ATOM 1097 N N . PRO A 1 146 ? 25.119 -18.748 -18.648 1.00 91.44 146 PRO A N 1
ATOM 1098 C CA . PRO A 1 146 ? 25.783 -17.589 -19.246 1.00 91.44 146 PRO A CA 1
ATOM 1099 C C . PRO A 1 146 ? 25.529 -17.428 -20.752 1.00 91.44 146 PRO A C 1
ATOM 1101 O O . PRO A 1 146 ? 25.506 -16.304 -21.244 1.00 91.44 146 PRO A O 1
ATOM 1104 N N . ASP A 1 147 ? 25.281 -18.531 -21.469 1.00 93.31 147 ASP A N 1
ATOM 1105 C CA . ASP A 1 147 ? 25.121 -18.569 -22.931 1.00 93.31 147 ASP A CA 1
ATOM 1106 C C . ASP A 1 147 ? 23.644 -18.675 -23.366 1.00 93.31 147 ASP A C 1
ATOM 1108 O O . ASP A 1 147 ? 23.320 -19.269 -24.402 1.00 93.31 147 ASP A O 1
ATOM 1112 N N . MET A 1 148 ? 22.708 -18.124 -22.582 1.00 91.25 148 MET A N 1
ATOM 1113 C CA . MET A 1 148 ? 21.287 -18.091 -22.955 1.00 91.25 148 MET A CA 1
ATOM 1114 C C . MET A 1 148 ? 21.071 -17.374 -24.294 1.00 91.25 148 MET A C 1
ATOM 1116 O O . MET A 1 148 ? 21.323 -16.181 -24.430 1.00 91.25 148 MET A O 1
ATOM 1120 N N . LYS A 1 149 ? 20.518 -18.098 -25.273 1.00 92.06 149 LYS A N 1
ATOM 1121 C CA . LYS A 1 149 ? 20.172 -17.563 -26.606 1.00 92.06 149 LYS A CA 1
ATOM 1122 C C . LYS A 1 149 ? 18.695 -17.208 -26.758 1.00 92.06 149 LYS A C 1
ATOM 1124 O O . LYS A 1 149 ? 18.311 -16.542 -27.715 1.00 92.06 149 LYS A O 1
ATOM 1129 N N . SER A 1 150 ? 17.847 -17.697 -25.858 1.00 91.88 150 SER A N 1
ATOM 1130 C CA . SER A 1 150 ? 16.400 -17.506 -25.922 1.00 91.88 150 SER A CA 1
ATOM 1131 C C . SER A 1 150 ? 15.837 -17.465 -24.510 1.00 91.88 150 SER A C 1
ATOM 1133 O O . SER A 1 150 ? 16.107 -18.358 -23.710 1.00 91.88 150 SER A O 1
ATOM 1135 N N . VAL A 1 151 ? 15.070 -16.420 -24.214 1.00 90.25 151 VAL A N 1
ATOM 1136 C CA . VAL A 1 151 ? 14.454 -16.187 -22.906 1.00 90.25 151 VAL A CA 1
ATOM 1137 C C . VAL A 1 151 ? 12.988 -15.847 -23.133 1.00 90.25 151 VAL A C 1
ATOM 1139 O O . VAL A 1 151 ? 12.670 -15.040 -24.006 1.00 90.25 151 VAL A O 1
ATOM 1142 N N . ALA A 1 152 ? 12.102 -16.463 -22.354 1.00 91.62 152 ALA A N 1
ATOM 1143 C CA . ALA A 1 152 ? 10.685 -16.135 -22.330 1.00 91.62 152 ALA A CA 1
ATOM 1144 C C . ALA A 1 152 ? 10.352 -15.472 -20.990 1.00 91.62 152 ALA A C 1
ATOM 1146 O O . ALA A 1 152 ? 10.525 -16.083 -19.937 1.00 91.62 152 ALA A O 1
ATOM 1147 N N . PHE A 1 153 ? 9.867 -14.233 -21.040 1.00 90.06 153 PHE A N 1
ATOM 1148 C CA . PHE A 1 153 ? 9.272 -13.562 -19.889 1.00 90.06 153 PHE A CA 1
ATOM 1149 C C . PHE A 1 153 ? 7.762 -13.789 -19.931 1.00 90.06 153 PHE A C 1
ATOM 1151 O O . PHE A 1 153 ? 7.116 -13.490 -20.933 1.00 90.06 153 PHE A O 1
ATOM 1158 N N . ILE A 1 154 ? 7.206 -14.346 -18.857 1.00 90.75 154 ILE A N 1
ATOM 1159 C CA . ILE A 1 154 ? 5.759 -14.503 -18.687 1.00 90.75 154 ILE A CA 1
ATOM 1160 C C . ILE A 1 154 ? 5.329 -13.471 -17.645 1.00 90.75 154 ILE A C 1
ATOM 1162 O O . ILE A 1 154 ? 5.758 -13.545 -16.495 1.00 90.75 154 ILE A O 1
ATOM 1166 N N . GLY A 1 155 ? 4.517 -12.498 -18.059 1.00 83.00 155 GLY A N 1
ATOM 1167 C CA . GLY A 1 155 ? 4.213 -11.307 -17.261 1.00 83.00 155 GLY A CA 1
ATOM 1168 C C . GLY A 1 155 ? 5.248 -10.200 -17.485 1.00 83.00 155 GLY A C 1
ATOM 1169 O O . GLY A 1 155 ? 5.603 -9.927 -18.629 1.00 83.00 155 GLY A O 1
ATOM 1170 N N . ALA A 1 156 ? 5.744 -9.603 -16.394 1.00 77.69 156 ALA A N 1
ATOM 1171 C CA . ALA A 1 156 ? 6.683 -8.467 -16.375 1.00 77.69 156 ALA A CA 1
ATOM 1172 C C . ALA A 1 156 ? 6.113 -7.119 -16.866 1.00 77.69 156 ALA A C 1
ATOM 1174 O O . ALA A 1 156 ? 6.876 -6.191 -17.143 1.00 77.69 156 ALA A O 1
ATOM 1175 N N . GLY A 1 157 ? 4.787 -7.006 -16.928 1.00 66.12 157 GLY A N 1
ATOM 1176 C CA . GLY A 1 157 ? 4.054 -5.782 -17.219 1.00 66.12 157 GLY A CA 1
ATOM 1177 C C . GLY A 1 157 ? 2.584 -5.924 -16.890 1.00 66.12 157 GLY A C 1
ATOM 1178 O O . GLY A 1 157 ? 2.176 -7.018 -16.434 1.00 66.12 157 GLY A O 1
#

Sequence (157 aa):
VGTTAGRIYAISAMGSIVGTLVTSFFLIPLLGVAGIAILLAASLFVCAIQTKVLTSGAQAVTPLIFLIAISGAITLGLHQTMAATGPKRVAYFAETPYHNVSVVDTFRDRQLRFDNFVESSIDLKPPYWSTCRYTDTFHLASLLNPDMKSVAFIGAG

pLDDT: mean 81.19, std 13.52, range [45.78, 96.94]

Secondary structure (DSSP, 8-state):
-HHHHHHHHHHHHHHHHHHHHHIIIIIHHHHHHHHHHHHHHHHHHHHHHHHHHHH-SS-THHHHHHHHHHHHHHHHHHHHHHHT-PPPEEEEEEE-SS-EEEEEE-SSEEEEEETTEEEEEEESSTT--B--HHHHGGGGHHHH-TT------S---

Foldseek 3Di:
DCPVVVVVVVVVVVCVVVVVCCCVPPVCVPQNPVRVVVVVVVVVLVVVVVVDVVPDPDDPVVNVVVVVVVVVVVVVVVVVVVVQAADKDFPDWDDDPVFTWTWIDGPFWIFTDTHHDTLWIFGPDPPTDTPDVVVVCVCCVCVVPVPDPDDDDDDSD